Protein AF-A0A9Q9XYB0-F1 (afdb_monomer_lite)

Organism: Cyprinus carpio (NCBI:txid7962)

Secondary structure (DSSP, 8-state):
-GGGSTT--TT-HHHHHHHHHHHHHHHHHHHHHTHHHHHHHHHHHHHTT--HHHHHHHHHHHTSS-HHHHHHHHHHHHHHS--

Structure (mmCIF, N/CA/C/O backbone):
data_AF-A0A9Q9XYB0-F1
#
_entry.id   AF-A0A9Q9XYB0-F1
#
loop_
_atom_site.group_PDB
_atom_site.id
_atom_site.type_symbol
_atom_site.label_atom_id
_atom_site.label_alt_id
_atom_site.label_comp_id
_atom_site.label_asym_id
_atom_site.label_entity_id
_atom_site.label_seq_id
_atom_site.pdbx_PDB_ins_code
_atom_site.Cartn_x
_atom_site.Cartn_y
_atom_site.Cartn_z
_atom_site.occupancy
_atom_site.B_iso_or_equiv
_atom_site.auth_seq_id
_atom_site.auth_comp_id
_atom_site.auth_asym_id
_atom_site.auth_atom_id
_atom_site.pdbx_PDB_model_num
ATOM 1 N N . MET A 1 1 ? -8.312 -4.024 -15.206 1.00 48.91 1 MET A N 1
ATOM 2 C CA . MET A 1 1 ? -7.858 -2.687 -14.745 1.00 48.91 1 MET A CA 1
ATOM 3 C C . MET A 1 1 ? -6.378 -2.512 -15.079 1.00 48.91 1 MET A C 1
ATOM 5 O O . MET A 1 1 ? -5.683 -3.515 -15.130 1.00 48.91 1 MET A O 1
ATOM 9 N N . ALA A 1 2 ? -5.897 -1.293 -15.350 1.00 52.25 2 ALA A N 1
ATOM 10 C CA . ALA A 1 2 ? -4.525 -1.037 -15.823 1.00 52.25 2 ALA A CA 1
ATOM 11 C C . ALA A 1 2 ? -3.381 -1.583 -14.925 1.00 52.25 2 ALA A C 1
ATOM 13 O O . ALA A 1 2 ? -2.497 -2.224 -15.490 1.00 52.25 2 ALA A O 1
ATOM 14 N N . PRO A 1 3 ? -3.403 -1.446 -13.579 1.00 54.16 3 PRO A N 1
ATOM 15 C CA . PRO A 1 3 ? -2.349 -2.000 -12.712 1.00 54.16 3 PRO A CA 1
ATOM 16 C C . PRO A 1 3 ? -2.379 -3.529 -12.563 1.00 54.16 3 PRO A C 1
ATOM 18 O O . PRO A 1 3 ? -1.412 -4.124 -12.105 1.00 54.16 3 PRO A O 1
ATOM 21 N N . LEU A 1 4 ? -3.464 -4.177 -13.000 1.00 54.91 4 LEU A N 1
ATOM 22 C CA . LEU A 1 4 ? -3.620 -5.637 -12.989 1.00 54.91 4 LEU A CA 1
ATOM 23 C C . LEU A 1 4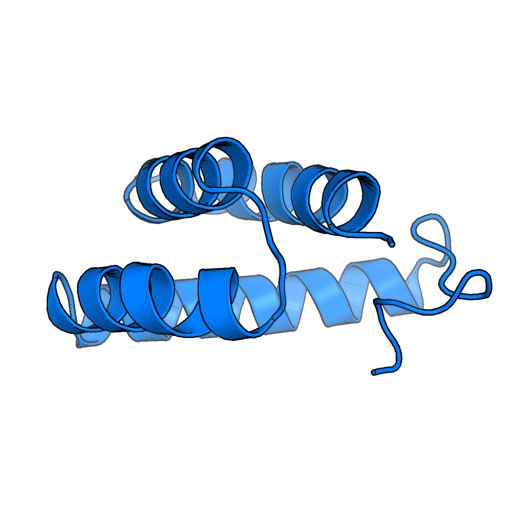 ? -3.232 -6.279 -14.332 1.00 54.91 4 LEU A C 1
ATOM 25 O O . LEU A 1 4 ? -3.487 -7.456 -14.547 1.00 54.91 4 LEU A O 1
ATOM 29 N N . LYS A 1 5 ? -2.673 -5.513 -15.282 1.00 56.03 5 LYS A N 1
ATOM 30 C CA . LYS A 1 5 ? -2.220 -6.062 -16.567 1.00 56.03 5 LYS A CA 1
ATOM 31 C C . LYS A 1 5 ? -0.767 -6.559 -16.476 1.00 56.03 5 LYS A C 1
ATOM 33 O O . LYS A 1 5 ? 0.059 -5.923 -15.811 1.00 56.03 5 LYS A O 1
ATOM 38 N N . PRO A 1 6 ? -0.395 -7.607 -17.234 1.00 53.78 6 PRO A N 1
ATOM 39 C CA . PRO A 1 6 ? 0.993 -8.074 -17.344 1.00 53.78 6 PRO A CA 1
ATOM 40 C C . PRO A 1 6 ? 1.974 -6.998 -17.838 1.00 53.78 6 PRO A C 1
ATOM 42 O O . PRO A 1 6 ? 3.157 -7.037 -17.517 1.00 53.78 6 PRO A O 1
ATOM 45 N N . THR A 1 7 ? 1.478 -5.998 -18.569 1.00 57.47 7 THR A N 1
ATOM 46 C CA . THR A 1 7 ? 2.262 -4.880 -19.117 1.00 57.47 7 THR A CA 1
ATOM 47 C C . THR A 1 7 ? 2.503 -3.733 -18.130 1.00 57.47 7 THR A C 1
ATOM 49 O O . THR A 1 7 ? 3.089 -2.729 -18.516 1.00 57.47 7 THR A O 1
ATOM 52 N N . PHE A 1 8 ? 2.002 -3.818 -16.894 1.00 61.41 8 PHE A N 1
ATOM 53 C CA . PHE A 1 8 ? 2.249 -2.796 -15.875 1.00 61.41 8 PHE A CA 1
ATOM 54 C C . PHE A 1 8 ? 3.676 -2.940 -15.332 1.00 61.41 8 PHE A C 1
ATOM 56 O O . PHE A 1 8 ? 3.973 -3.899 -14.616 1.00 61.41 8 PHE A O 1
ATOM 63 N N . ASP A 1 9 ? 4.559 -2.019 -15.714 1.00 65.62 9 ASP A N 1
ATOM 64 C CA . ASP A 1 9 ? 5.952 -2.017 -15.274 1.00 65.62 9 ASP A CA 1
ATOM 65 C C . ASP A 1 9 ? 6.099 -1.219 -13.976 1.00 65.62 9 ASP A C 1
ATOM 67 O O . ASP A 1 9 ? 6.015 0.006 -13.952 1.00 65.62 9 ASP A O 1
ATOM 71 N N . LEU A 1 10 ? 6.342 -1.926 -12.875 1.00 66.25 10 LEU A N 1
ATOM 72 C CA . LEU A 1 10 ? 6.618 -1.316 -11.571 1.00 66.25 10 LEU A CA 1
ATOM 73 C C . LEU A 1 10 ? 8.034 -0.714 -11.471 1.00 66.25 10 LEU A C 1
ATOM 75 O O . LEU A 1 10 ? 8.366 -0.120 -10.444 1.00 66.25 10 LEU A O 1
ATOM 79 N N . SER A 1 11 ? 8.856 -0.866 -12.512 1.00 66.94 11 SER A N 1
ATOM 80 C CA . SER A 1 11 ? 10.182 -0.253 -12.665 1.00 66.94 11 SER A CA 1
ATOM 81 C C . SER A 1 11 ? 10.122 1.075 -13.421 1.00 66.94 11 SER A C 1
ATOM 83 O O . SER A 1 11 ? 11.066 1.863 -13.341 1.00 66.94 11 SER A O 1
ATOM 85 N N . ASP A 1 12 ? 9.019 1.348 -14.124 1.00 76.12 12 ASP A N 1
ATOM 86 C CA . ASP A 1 12 ? 8.803 2.616 -14.810 1.00 76.12 12 ASP A CA 1
ATOM 87 C C . ASP A 1 12 ? 8.628 3.751 -13.790 1.00 76.12 12 ASP A C 1
ATOM 89 O O . ASP A 1 12 ? 7.760 3.719 -12.910 1.00 76.12 12 ASP A O 1
ATOM 93 N N . ALA A 1 13 ? 9.466 4.782 -13.907 1.00 77.38 13 ALA A N 1
ATOM 94 C CA . ALA A 1 13 ? 9.509 5.882 -12.948 1.00 77.38 13 ALA A CA 1
ATOM 95 C C . ALA A 1 13 ? 8.175 6.642 -12.882 1.00 77.38 13 ALA A C 1
ATOM 97 O O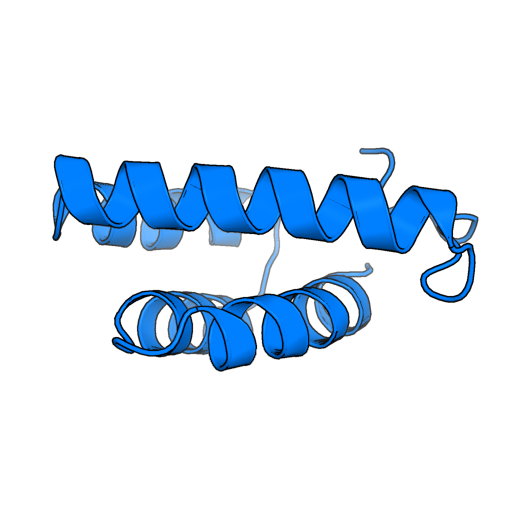 . ALA A 1 13 ? 7.753 7.045 -11.796 1.00 77.38 13 ALA A O 1
ATOM 98 N N . GLN A 1 14 ? 7.483 6.795 -14.016 1.00 75.62 14 GLN A N 1
ATOM 99 C CA . GLN A 1 14 ? 6.194 7.481 -14.067 1.00 75.62 14 GLN A CA 1
ATOM 100 C C . GLN A 1 14 ? 5.105 6.666 -13.358 1.00 75.62 14 GLN A C 1
ATOM 102 O O . GLN A 1 14 ? 4.332 7.209 -12.568 1.00 75.62 14 GLN A O 1
ATOM 107 N N . THR A 1 15 ? 5.099 5.351 -13.563 1.00 80.31 15 THR A N 1
ATOM 108 C CA . THR A 1 15 ? 4.205 4.407 -12.888 1.00 80.31 15 THR A CA 1
ATOM 109 C C . THR A 1 15 ? 4.428 4.401 -11.375 1.00 80.31 15 THR A C 1
ATOM 111 O O . THR A 1 15 ? 3.464 4.438 -10.605 1.00 80.31 15 THR A O 1
ATOM 114 N N . VAL A 1 16 ? 5.686 4.436 -10.923 1.00 82.19 16 VAL A N 1
ATOM 115 C CA . VAL A 1 16 ? 6.031 4.535 -9.494 1.00 82.19 16 VAL A CA 1
ATOM 116 C C . VAL A 1 16 ? 5.551 5.855 -8.882 1.00 82.19 16 VAL A C 1
ATOM 118 O O . VAL A 1 16 ? 5.050 5.855 -7.752 1.00 82.19 16 VAL A O 1
ATOM 121 N N . LEU A 1 17 ? 5.670 6.972 -9.606 1.00 86.50 17 LEU A N 1
ATOM 122 C CA . LEU A 1 17 ? 5.176 8.274 -9.150 1.00 86.50 17 LEU A CA 1
ATOM 123 C C . LEU A 1 17 ? 3.651 8.279 -9.010 1.00 86.50 17 LEU A C 1
ATOM 125 O O . LEU A 1 17 ? 3.146 8.598 -7.933 1.00 86.50 17 LEU A O 1
ATOM 129 N N . THR A 1 18 ? 2.925 7.838 -10.041 1.00 88.06 18 THR A N 1
ATOM 130 C CA . THR A 1 18 ? 1.459 7.738 -9.995 1.00 88.06 18 THR A CA 1
ATOM 131 C C . THR A 1 18 ? 0.998 6.810 -8.871 1.00 88.06 18 THR A C 1
ATOM 133 O O . THR A 1 18 ? 0.099 7.161 -8.109 1.00 88.06 18 THR A O 1
ATOM 136 N N . LEU A 1 19 ? 1.653 5.659 -8.687 1.00 88.94 19 LEU A N 1
ATOM 137 C CA . LEU A 1 19 ? 1.346 4.752 -7.582 1.00 88.94 19 LEU A CA 1
ATOM 138 C C . LEU A 1 19 ? 1.552 5.428 -6.217 1.00 88.94 19 LEU A C 1
ATOM 140 O O . LEU A 1 19 ? 0.718 5.277 -5.322 1.00 88.94 19 LEU A O 1
ATOM 144 N N . SER A 1 20 ? 2.625 6.206 -6.050 1.00 90.94 20 SER A N 1
ATOM 145 C CA . SER A 1 20 ? 2.883 6.973 -4.824 1.00 90.94 20 SER A CA 1
ATOM 146 C C . SER A 1 20 ? 1.788 8.017 -4.555 1.00 90.94 20 SER A C 1
ATOM 148 O O . SER A 1 20 ? 1.367 8.168 -3.407 1.00 90.94 20 SER A O 1
ATOM 150 N N . GLU A 1 21 ? 1.286 8.709 -5.578 1.00 93.19 21 GLU A N 1
ATOM 151 C CA . GLU A 1 21 ? 0.186 9.679 -5.446 1.00 93.19 21 GLU A CA 1
ATOM 152 C C . GLU A 1 21 ? -1.148 9.008 -5.087 1.00 93.19 21 GLU A C 1
ATOM 154 O O . GLU A 1 21 ? -1.852 9.463 -4.177 1.00 93.19 21 GLU A O 1
ATOM 159 N N . CYS A 1 22 ? -1.473 7.879 -5.725 1.00 93.31 22 CYS A N 1
ATOM 160 C CA . CYS A 1 22 ? -2.641 7.074 -5.360 1.00 93.31 22 CYS A CA 1
ATOM 161 C C . CYS A 1 22 ? -2.540 6.576 -3.912 1.00 93.31 22 CYS A C 1
ATOM 163 O O . CYS A 1 22 ? -3.511 6.638 -3.159 1.00 93.31 22 CYS A O 1
ATOM 165 N N . THR A 1 23 ? -1.345 6.147 -3.499 1.00 94.44 23 THR A N 1
ATOM 166 C CA . THR A 1 23 ? -1.074 5.687 -2.132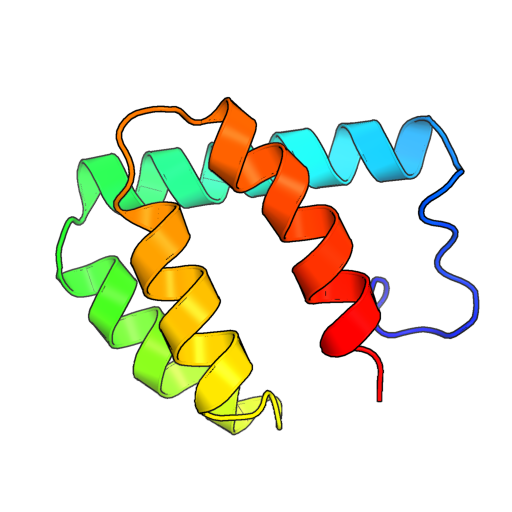 1.00 94.44 23 THR A CA 1
ATOM 167 C C . THR A 1 23 ? -1.291 6.797 -1.104 1.00 94.44 23 THR A C 1
ATOM 169 O O . THR A 1 23 ? -1.936 6.579 -0.079 1.00 94.44 23 THR A O 1
ATOM 172 N N . LEU A 1 24 ? -0.792 8.007 -1.378 1.00 95.88 24 LEU A N 1
ATOM 173 C CA . LEU A 1 24 ? -1.025 9.170 -0.518 1.00 95.88 24 LEU A CA 1
ATOM 174 C C . LEU A 1 24 ? -2.510 9.515 -0.429 1.00 95.88 24 LEU A C 1
ATOM 176 O O . LEU A 1 24 ? -3.002 9.827 0.653 1.00 95.88 24 LEU A O 1
ATOM 180 N N . THR A 1 25 ? -3.226 9.429 -1.547 1.00 96.69 25 THR A N 1
ATOM 181 C CA . THR A 1 25 ? -4.672 9.657 -1.578 1.00 96.69 25 THR A CA 1
ATOM 182 C C . THR A 1 25 ? -5.406 8.664 -0.675 1.00 96.69 25 THR A C 1
ATOM 184 O O . THR A 1 25 ? -6.209 9.081 0.158 1.00 96.69 25 THR A O 1
ATOM 187 N N . LEU A 1 26 ? -5.080 7.370 -0.766 1.00 96.31 26 LEU A N 1
ATOM 188 C CA . LEU A 1 26 ? -5.643 6.328 0.099 1.00 96.31 26 LEU A CA 1
ATOM 189 C C . LEU A 1 26 ? -5.349 6.594 1.583 1.00 96.31 26 LEU A C 1
ATOM 191 O O . LEU A 1 26 ? -6.260 6.546 2.408 1.00 96.31 26 LEU A O 1
ATOM 195 N N . HIS A 1 27 ? -4.105 6.946 1.917 1.00 96.56 27 HIS A N 1
ATOM 196 C CA . HIS A 1 27 ? -3.719 7.303 3.284 1.00 96.56 27 HIS A CA 1
ATOM 197 C C . HIS A 1 27 ? -4.516 8.504 3.812 1.00 96.56 27 HIS A C 1
ATOM 199 O O . HIS A 1 27 ? -5.024 8.474 4.928 1.00 96.56 27 HIS A O 1
ATOM 205 N N . MET A 1 28 ? -4.708 9.545 2.997 1.00 97.00 28 MET A N 1
ATOM 206 C CA . MET A 1 28 ? -5.513 10.711 3.377 1.00 97.00 28 MET A CA 1
ATOM 207 C C . MET A 1 28 ? -6.993 10.368 3.582 1.00 97.00 28 MET A C 1
ATOM 209 O O . MET A 1 28 ? -7.630 10.933 4.473 1.00 97.00 28 MET A O 1
ATOM 213 N N . ILE A 1 29 ? -7.551 9.450 2.786 1.00 97.38 29 ILE A N 1
ATOM 214 C CA . ILE A 1 29 ? -8.912 8.938 2.995 1.00 97.38 29 ILE A CA 1
ATOM 215 C C . ILE A 1 29 ? -8.986 8.209 4.338 1.00 97.38 29 ILE A C 1
ATOM 217 O O . ILE A 1 29 ? -9.888 8.499 5.124 1.00 97.38 29 ILE A O 1
ATOM 221 N N . HIS A 1 30 ? -8.015 7.340 4.639 1.00 96.88 30 HIS A N 1
ATOM 222 C CA . HIS A 1 30 ? -7.943 6.655 5.927 1.00 96.88 30 HIS A CA 1
ATOM 223 C C . HIS A 1 30 ? -7.844 7.639 7.098 1.00 96.88 30 HIS A C 1
ATOM 225 O O . HIS A 1 30 ? -8.630 7.534 8.032 1.00 96.88 30 HIS A O 1
ATOM 231 N N . LEU A 1 31 ? -6.982 8.657 7.029 1.00 95.81 31 LEU A N 1
ATOM 232 C CA . LEU A 1 31 ? -6.874 9.672 8.085 1.00 95.81 31 LEU A CA 1
ATOM 233 C C . LEU A 1 31 ? -8.183 10.447 8.314 1.00 95.81 31 LEU A C 1
ATOM 235 O O . LEU A 1 31 ? -8.465 10.855 9.438 1.00 95.81 31 LEU A O 1
ATOM 239 N N . LYS A 1 32 ? -8.991 10.659 7.266 1.00 97.31 32 LYS A N 1
ATOM 240 C CA . LYS A 1 32 ? -10.270 11.382 7.368 1.00 97.31 32 LYS A CA 1
ATOM 241 C C . LYS A 1 32 ? -11.444 10.513 7.816 1.00 97.31 32 LYS A C 1
ATOM 243 O O . LYS A 1 32 ? -12.358 11.027 8.452 1.00 97.31 32 LYS A O 1
ATOM 248 N N . ARG A 1 33 ? -11.467 9.240 7.419 1.00 96.88 33 ARG A N 1
ATOM 249 C CA . ARG A 1 33 ? -12.609 8.322 7.606 1.00 96.88 33 ARG A CA 1
ATOM 250 C C . ARG A 1 33 ? -12.365 7.270 8.688 1.00 96.88 33 ARG A C 1
ATOM 252 O O . ARG A 1 33 ? -13.303 6.649 9.173 1.00 96.88 33 ARG A O 1
ATOM 259 N N . GLY A 1 34 ? -11.109 7.068 9.075 1.00 94.56 34 GLY A N 1
ATOM 260 C CA . GLY A 1 34 ? -10.696 6.140 10.117 1.00 94.56 34 GLY A CA 1
ATOM 261 C C . GLY A 1 34 ? -11.157 4.702 9.830 1.00 94.56 34 GLY A C 1
ATOM 262 O O . GLY A 1 34 ? -10.842 4.175 8.755 1.00 94.56 34 GLY A O 1
ATOM 263 N N . PRO A 1 35 ? -11.892 4.061 10.762 1.00 95.25 35 PRO A N 1
ATOM 264 C CA . PRO A 1 35 ? -12.352 2.677 10.624 1.00 95.25 35 PRO A CA 1
ATOM 265 C C . PRO A 1 35 ? -13.253 2.414 9.412 1.00 95.25 35 PRO A C 1
ATOM 267 O O . PRO A 1 35 ? -13.187 1.326 8.850 1.00 95.25 35 PRO A O 1
ATOM 270 N N . GLU A 1 36 ? -14.042 3.401 8.968 1.00 97.38 36 GLU A N 1
ATOM 271 C CA . GLU A 1 36 ? -14.941 3.262 7.807 1.00 97.38 36 GLU A CA 1
ATOM 272 C C . GLU A 1 36 ? -14.155 2.892 6.538 1.00 97.38 36 GLU A C 1
ATOM 274 O O . GLU A 1 36 ? -14.558 2.018 5.774 1.00 97.38 36 GLU A O 1
ATOM 279 N N . CYS A 1 37 ? -12.976 3.497 6.348 1.00 97.44 37 CYS A N 1
ATOM 280 C CA . CYS A 1 37 ? -12.102 3.172 5.222 1.00 97.44 37 CYS A CA 1
ATOM 281 C C . CYS A 1 37 ? -11.570 1.735 5.303 1.00 97.44 37 CYS A C 1
ATOM 283 O O . CYS A 1 37 ? -11.431 1.079 4.274 1.00 97.44 37 CYS A O 1
ATOM 285 N N . ILE A 1 38 ? -11.258 1.249 6.508 1.00 97.69 38 ILE A N 1
ATOM 286 C CA . ILE A 1 38 ? -10.746 -0.112 6.706 1.00 97.69 38 ILE A CA 1
ATOM 287 C C . ILE A 1 38 ? -11.843 -1.132 6.413 1.00 97.69 38 ILE A C 1
ATOM 289 O O . ILE A 1 38 ? -11.605 -2.061 5.646 1.00 97.69 38 ILE A O 1
ATOM 293 N N . GLN A 1 39 ? -13.045 -0.918 6.951 1.00 97.56 39 GLN A N 1
ATOM 294 C CA . GLN A 1 39 ? -14.187 -1.791 6.696 1.00 97.56 39 GLN A CA 1
ATOM 295 C C . GLN A 1 39 ? -14.510 -1.858 5.197 1.00 97.56 39 GLN A C 1
ATOM 297 O O . GLN A 1 39 ? -14.639 -2.946 4.642 1.00 97.56 39 GLN A O 1
ATOM 302 N N . PHE A 1 40 ? -14.543 -0.706 4.520 1.00 97.75 40 PHE A N 1
ATOM 303 C CA . PHE A 1 40 ? -14.756 -0.659 3.076 1.00 97.75 40 PHE A CA 1
ATOM 304 C C . PHE A 1 40 ? -13.723 -1.499 2.308 1.00 97.75 40 PHE A C 1
ATOM 306 O O . PHE A 1 40 ? -14.092 -2.262 1.419 1.00 97.75 40 PHE A O 1
ATOM 313 N N . LEU A 1 41 ? -12.432 -1.397 2.648 1.00 96.81 41 LEU A N 1
ATOM 314 C CA . LEU A 1 41 ? -11.377 -2.168 1.978 1.00 96.81 41 LEU A CA 1
ATOM 315 C C . LEU A 1 41 ? -11.503 -3.676 2.234 1.00 96.81 41 LEU A C 1
ATOM 317 O O . LEU A 1 41 ? -11.283 -4.459 1.310 1.00 96.81 41 LEU A O 1
ATOM 321 N N . GLN A 1 42 ? -11.882 -4.072 3.451 1.00 96.19 42 GLN A N 1
ATOM 322 C CA . GLN A 1 42 ? -12.106 -5.474 3.817 1.00 96.19 42 GLN A CA 1
ATOM 323 C C . GLN A 1 42 ? -13.268 -6.110 3.044 1.00 96.19 42 GLN A C 1
ATOM 325 O O . GLN A 1 42 ? -13.224 -7.305 2.775 1.00 96.19 42 GLN A O 1
ATOM 330 N N . GLU A 1 43 ? -14.277 -5.329 2.654 1.00 96.06 43 GLU A N 1
ATOM 331 C CA . GLU A 1 43 ? -15.405 -5.799 1.838 1.00 96.06 43 GLU A CA 1
ATOM 332 C C . GLU A 1 43 ? -15.100 -5.720 0.330 1.00 96.06 43 GLU A C 1
ATOM 334 O O . GLU A 1 43 ? -15.419 -6.631 -0.438 1.00 96.06 43 GLU A O 1
ATOM 339 N N . TYR A 1 44 ? -14.443 -4.644 -0.109 1.00 95.25 44 TYR A N 1
ATOM 340 C CA . TYR A 1 44 ? -14.209 -4.359 -1.522 1.00 95.25 44 TYR A CA 1
ATOM 341 C C . TYR A 1 44 ? -13.102 -5.221 -2.143 1.00 95.25 44 TYR A C 1
ATOM 343 O O . TYR A 1 44 ? -13.274 -5.721 -3.255 1.00 95.25 44 TYR A O 1
ATOM 351 N N . LEU A 1 45 ? -11.971 -5.428 -1.463 1.00 94.12 45 LEU A N 1
ATOM 352 C CA . LEU A 1 45 ? -10.826 -6.147 -2.042 1.00 94.12 45 LEU A CA 1
ATOM 353 C C . LEU A 1 45 ? -11.114 -7.630 -2.343 1.00 94.12 45 LEU A C 1
ATOM 355 O O . LEU A 1 45 ? -10.764 -8.072 -3.442 1.00 94.12 45 LEU A O 1
ATOM 359 N N . PRO A 1 46 ? -11.827 -8.385 -1.483 1.00 92.50 46 PRO A N 1
ATOM 360 C CA . PRO A 1 46 ? -12.252 -9.742 -1.821 1.00 92.50 46 PRO A CA 1
ATOM 361 C C . PRO A 1 46 ? -13.168 -9.806 -3.049 1.00 92.50 46 PRO A C 1
ATOM 363 O O . PRO A 1 46 ? -13.090 -10.761 -3.821 1.00 92.50 46 PRO A O 1
ATOM 366 N N . SER A 1 47 ? -13.989 -8.773 -3.295 1.00 93.38 47 SER A N 1
ATOM 367 C CA . SER A 1 47 ? -14.820 -8.694 -4.512 1.00 93.38 47 SER A CA 1
ATOM 368 C C . SER A 1 47 ? -13.988 -8.595 -5.800 1.00 93.38 47 SER A C 1
ATOM 370 O O . SER A 1 47 ? -14.457 -8.966 -6.876 1.00 93.38 47 SER A O 1
ATOM 372 N N . LEU A 1 48 ? -12.729 -8.154 -5.683 1.00 90.25 48 LEU A N 1
ATOM 373 C CA . LEU A 1 48 ? -11.736 -8.117 -6.756 1.00 90.25 48 LEU A CA 1
ATOM 374 C C . LEU A 1 48 ? -10.846 -9.372 -6.799 1.00 90.25 48 LEU A C 1
ATOM 376 O O . LEU A 1 48 ? -9.850 -9.369 -7.516 1.00 90.25 48 LEU A O 1
ATOM 380 N N . GLN A 1 49 ? -11.195 -10.430 -6.055 1.00 89.38 49 GLN A N 1
ATOM 381 C CA . GLN A 1 49 ? -10.426 -11.678 -5.933 1.00 89.38 49 GLN A CA 1
ATOM 382 C C . GLN A 1 49 ? -9.045 -11.508 -5.278 1.00 89.38 49 GLN A C 1
ATOM 384 O O . GLN A 1 49 ? -8.171 -12.359 -5.429 1.00 89.38 49 GLN A O 1
ATOM 389 N N . VAL A 1 50 ? -8.841 -10.432 -4.515 1.00 90.88 50 VAL A N 1
ATOM 390 C CA . VAL A 1 50 ? -7.655 -10.295 -3.664 1.00 90.88 50 VAL A CA 1
ATOM 391 C C . VAL A 1 50 ? -7.817 -11.225 -2.460 1.00 90.88 50 VAL A C 1
ATOM 393 O O . VAL A 1 50 ? -8.856 -11.215 -1.800 1.00 90.88 50 VAL A O 1
ATOM 396 N N . SER A 1 51 ? -6.796 -12.032 -2.165 1.00 92.25 51 SER A N 1
ATOM 397 C CA . SER A 1 51 ? -6.817 -12.972 -1.037 1.00 92.25 51 SER A CA 1
ATOM 398 C C . SER A 1 51 ? -7.051 -12.260 0.302 1.00 92.25 51 SER A C 1
ATOM 400 O O . SER A 1 51 ? -6.661 -11.097 0.474 1.00 92.25 51 SER A O 1
ATOM 402 N N . ALA A 1 52 ? -7.617 -12.976 1.274 1.00 91.62 52 ALA A N 1
ATOM 403 C CA . ALA A 1 52 ? -7.845 -12.445 2.615 1.00 91.62 52 ALA A CA 1
ATOM 404 C C . ALA A 1 52 ? -6.534 -12.007 3.291 1.00 91.62 52 ALA A C 1
ATOM 406 O O . ALA A 1 52 ? -6.513 -10.973 3.954 1.00 91.62 52 ALA A O 1
ATOM 407 N N . GLU A 1 53 ? -5.439 -12.734 3.059 1.00 94.12 53 GLU A N 1
ATOM 408 C CA . GLU A 1 53 ? -4.109 -12.448 3.600 1.00 94.12 53 GLU A CA 1
ATOM 409 C C . GLU A 1 53 ? -3.602 -11.075 3.134 1.00 94.12 53 GLU A C 1
ATOM 411 O O . GLU A 1 53 ? -3.368 -10.192 3.956 1.00 94.12 53 GLU A O 1
ATOM 416 N N . ILE A 1 54 ? -3.535 -10.854 1.815 1.00 94.12 54 ILE A N 1
ATOM 417 C CA . ILE A 1 54 ? -3.115 -9.570 1.218 1.00 94.12 54 ILE A CA 1
ATOM 418 C C . ILE A 1 54 ? -4.036 -8.418 1.659 1.00 94.12 54 ILE A C 1
ATOM 420 O O . ILE A 1 54 ? -3.579 -7.295 1.889 1.00 94.12 54 ILE A O 1
ATOM 424 N N . THR A 1 55 ? -5.341 -8.686 1.781 1.00 94.69 55 THR A N 1
ATOM 425 C CA . THR A 1 55 ? -6.330 -7.699 2.242 1.00 94.69 55 THR A CA 1
ATOM 426 C C . THR A 1 55 ? -6.037 -7.259 3.676 1.00 94.69 55 THR A C 1
ATOM 428 O O . THR A 1 55 ? -5.967 -6.060 3.952 1.00 94.69 55 THR A O 1
ATOM 431 N N . GLN A 1 56 ? -5.829 -8.213 4.588 1.00 95.62 56 GLN A N 1
ATOM 432 C CA . GLN A 1 56 ? -5.494 -7.920 5.981 1.00 95.62 56 GLN A CA 1
ATOM 433 C C . GLN A 1 56 ? -4.155 -7.195 6.102 1.00 95.62 56 GLN A C 1
ATOM 435 O O . GLN A 1 56 ? -4.064 -6.215 6.842 1.00 95.62 56 GLN A O 1
ATOM 440 N N . GLU A 1 57 ? -3.148 -7.627 5.343 1.00 96.06 57 GLU A N 1
ATOM 441 C CA . GLU A 1 57 ? -1.827 -7.004 5.335 1.00 96.06 57 GLU A CA 1
ATOM 442 C C . GLU A 1 57 ? -1.903 -5.542 4.864 1.00 96.06 57 GLU A C 1
ATOM 444 O O . GLU A 1 57 ? -1.367 -4.655 5.531 1.00 96.06 57 GLU A O 1
ATOM 449 N N . LEU A 1 58 ? -2.672 -5.240 3.805 1.00 96.44 58 LEU A N 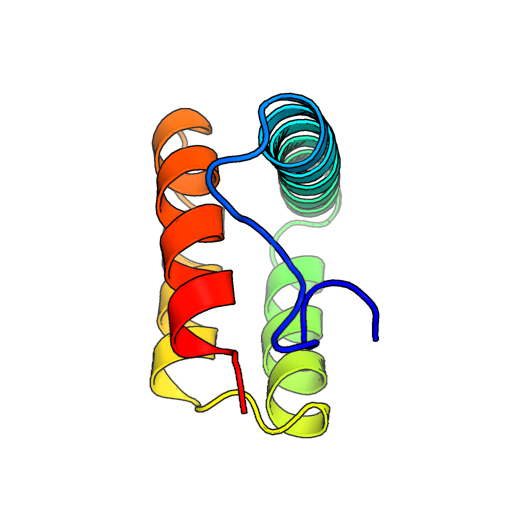1
ATOM 450 C CA . LEU A 1 58 ? -2.898 -3.854 3.379 1.00 96.44 58 LEU A CA 1
ATOM 451 C C . LEU A 1 58 ? -3.566 -3.018 4.472 1.00 96.44 58 LEU A C 1
ATOM 453 O O . LEU A 1 58 ? -3.113 -1.905 4.744 1.00 96.44 58 LEU A O 1
ATOM 457 N N . CYS A 1 59 ? -4.636 -3.526 5.089 1.00 96.69 59 CYS A N 1
ATOM 458 C CA . CYS A 1 59 ? -5.326 -2.814 6.163 1.00 96.69 59 CYS A CA 1
ATOM 459 C C . CYS A 1 59 ? -4.381 -2.524 7.337 1.00 96.69 59 CYS A C 1
ATOM 461 O O . CYS A 1 59 ? -4.374 -1.407 7.849 1.00 96.69 59 CYS A O 1
ATOM 463 N N . GLN A 1 60 ? -3.544 -3.491 7.713 1.00 96.50 60 GLN A N 1
ATOM 464 C CA . GLN A 1 60 ? -2.589 -3.344 8.807 1.00 96.50 60 GLN A CA 1
ATOM 465 C C . GLN A 1 60 ? -1.499 -2.314 8.482 1.00 96.50 60 GLN A C 1
ATOM 467 O O . GLN A 1 60 ? -1.164 -1.479 9.322 1.00 96.50 60 GLN A O 1
ATOM 472 N N . VAL A 1 61 ? -0.965 -2.330 7.257 1.00 96.94 61 VAL A N 1
ATOM 473 C CA . VAL A 1 61 ? 0.036 -1.353 6.809 1.00 96.94 61 VAL A CA 1
ATOM 474 C C . VAL A 1 61 ? -0.558 0.054 6.701 1.00 96.94 61 VAL A C 1
ATOM 476 O O . VAL A 1 61 ? 0.098 1.022 7.084 1.00 96.94 61 VAL A O 1
ATOM 479 N N . LEU A 1 62 ? -1.800 0.189 6.229 1.00 96.81 62 LEU A N 1
ATOM 480 C CA . LEU A 1 62 ? -2.491 1.477 6.090 1.00 96.81 62 LEU A CA 1
ATOM 481 C C . LEU 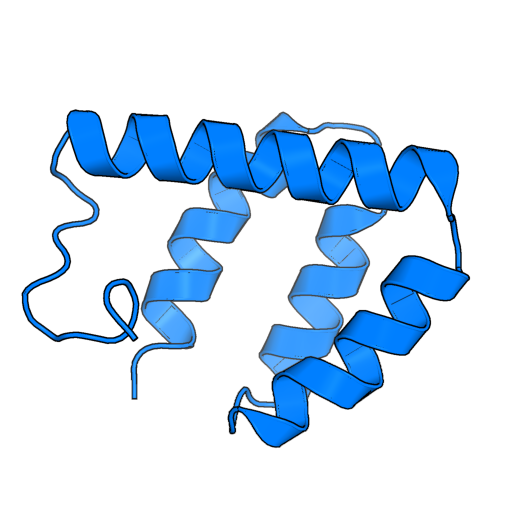A 1 62 ? -2.704 2.194 7.432 1.00 96.81 62 LEU A C 1
ATOM 483 O O . LEU A 1 62 ? -2.748 3.422 7.459 1.00 96.81 62 LEU A O 1
ATOM 487 N N . GLN A 1 63 ? -2.808 1.440 8.527 1.00 95.12 63 GLN A N 1
ATOM 488 C CA . GLN A 1 63 ? -2.956 1.972 9.885 1.00 95.12 63 GLN A CA 1
ATOM 489 C C . GLN A 1 63 ? -1.625 2.401 10.525 1.00 95.12 63 GLN A C 1
ATOM 491 O O . GLN A 1 63 ? -1.629 2.967 11.621 1.00 95.12 63 GLN A O 1
ATOM 496 N N . GLN A 1 64 ? -0.482 2.132 9.887 1.00 94.56 64 GLN A N 1
ATOM 497 C CA . GLN A 1 64 ? 0.810 2.560 10.415 1.00 94.56 64 GLN A CA 1
ATOM 498 C C . GLN A 1 64 ? 1.003 4.076 10.249 1.00 94.56 64 GLN A C 1
ATOM 500 O O . GLN A 1 64 ? 0.616 4.643 9.229 1.00 94.56 64 GLN A O 1
ATOM 505 N N . PRO A 1 65 ? 1.661 4.748 11.211 1.00 88.81 65 PRO A N 1
ATOM 506 C CA . PRO A 1 65 ? 1.857 6.197 11.160 1.00 88.81 65 PRO A CA 1
ATOM 507 C C . PRO A 1 65 ? 2.848 6.644 10.073 1.00 88.81 65 PRO A C 1
ATOM 509 O O . PRO A 1 65 ? 2.823 7.803 9.658 1.00 88.81 65 PRO A O 1
ATOM 512 N N . ASP A 1 66 ? 3.741 5.757 9.617 1.00 92.88 66 ASP A N 1
ATOM 513 C CA . ASP A 1 66 ? 4.736 6.080 8.595 1.00 92.88 66 ASP A CA 1
ATOM 514 C C . ASP A 1 66 ? 4.236 5.737 7.186 1.00 92.88 66 ASP A C 1
ATOM 516 O O . ASP A 1 66 ? 4.274 4.594 6.724 1.00 92.88 66 ASP A O 1
ATOM 520 N N . VAL A 1 67 ? 3.855 6.780 6.449 1.00 92.31 67 VAL A N 1
ATOM 521 C CA . VAL A 1 67 ? 3.398 6.678 5.059 1.00 92.31 67 VAL A CA 1
ATOM 522 C C . VAL A 1 67 ? 4.449 6.084 4.109 1.00 92.31 67 VAL A C 1
ATOM 524 O O . VAL A 1 67 ? 4.097 5.590 3.036 1.00 92.31 67 VAL A O 1
ATOM 527 N N . LYS A 1 68 ? 5.743 6.105 4.462 1.00 92.94 68 LYS A N 1
ATOM 528 C CA . LYS A 1 68 ? 6.785 5.444 3.660 1.00 92.94 68 LYS A CA 1
ATOM 529 C C . LYS A 1 68 ? 6.611 3.930 3.663 1.00 92.94 68 LYS A C 1
ATOM 531 O O . LYS A 1 68 ? 6.830 3.312 2.622 1.00 92.94 68 LYS A O 1
ATOM 536 N N . VAL A 1 69 ? 6.180 3.349 4.785 1.00 94.62 69 VAL A N 1
ATOM 537 C CA . VAL A 1 69 ? 5.906 1.909 4.881 1.00 94.62 69 VAL A CA 1
ATOM 538 C C . VAL A 1 69 ? 4.776 1.542 3.929 1.00 94.62 69 VAL A C 1
ATOM 540 O O . VAL A 1 69 ? 4.935 0.632 3.119 1.00 94.62 69 VAL A O 1
ATOM 543 N N . LEU A 1 70 ? 3.696 2.329 3.923 1.00 94.94 70 LEU A N 1
ATOM 544 C CA . LEU A 1 70 ? 2.590 2.140 2.989 1.00 94.94 70 LEU A CA 1
ATOM 545 C C . LEU A 1 70 ? 3.039 2.265 1.527 1.00 94.94 70 LEU A C 1
ATOM 547 O O . LEU A 1 70 ? 2.736 1.392 0.721 1.00 94.94 70 LEU A O 1
ATOM 551 N N . LYS A 1 71 ? 3.814 3.295 1.168 1.00 92.56 71 LYS A N 1
ATOM 552 C CA . LYS A 1 71 ? 4.343 3.453 -0.203 1.00 92.56 71 LYS A CA 1
ATOM 553 C C . LYS A 1 71 ? 5.199 2.274 -0.658 1.00 92.56 71 LYS A C 1
ATOM 555 O O . LYS A 1 71 ? 5.116 1.878 -1.819 1.00 92.56 71 LYS A O 1
ATOM 560 N N . ASN A 1 72 ? 6.019 1.728 0.235 1.00 92.25 72 ASN A N 1
ATOM 561 C CA . ASN A 1 72 ? 6.839 0.559 -0.066 1.00 92.25 72 ASN A CA 1
ATOM 562 C C . ASN A 1 72 ? 5.970 -0.689 -0.237 1.00 92.25 72 ASN A C 1
ATOM 564 O O . ASN A 1 72 ? 6.137 -1.418 -1.215 1.00 92.25 72 ASN A O 1
ATOM 568 N N . TYR A 1 73 ? 5.005 -0.888 0.660 1.00 94.12 73 TYR A N 1
ATOM 569 C CA . TYR A 1 73 ? 4.094 -2.023 0.608 1.00 94.12 73 TYR A CA 1
ATOM 570 C C . TYR A 1 73 ? 3.191 -2.005 -0.627 1.00 94.12 73 TYR A C 1
ATOM 572 O O . TYR A 1 73 ? 2.980 -3.044 -1.234 1.00 94.12 73 TYR A O 1
ATOM 580 N N . MET A 1 74 ? 2.718 -0.840 -1.078 1.00 92.06 74 MET A N 1
ATOM 581 C CA . MET A 1 74 ? 1.839 -0.750 -2.252 1.00 92.06 74 MET A CA 1
ATOM 582 C C . MET A 1 74 ? 2.466 -1.330 -3.527 1.00 92.06 74 MET A C 1
ATOM 584 O O . MET A 1 74 ? 1.749 -1.828 -4.391 1.00 92.06 74 MET A O 1
ATOM 588 N N . LYS A 1 75 ? 3.800 -1.333 -3.639 1.00 88.44 75 LYS A N 1
ATOM 589 C CA . LYS A 1 75 ? 4.496 -2.035 -4.728 1.00 88.44 75 LYS A CA 1
ATOM 590 C C . LYS A 1 75 ? 4.341 -3.551 -4.603 1.00 88.44 75 LYS A C 1
ATOM 592 O O . LYS A 1 75 ? 4.008 -4.200 -5.588 1.00 88.44 75 LYS A O 1
ATOM 597 N N . VAL A 1 76 ? 4.547 -4.086 -3.400 1.00 89.69 76 VAL A N 1
ATOM 598 C CA . VAL A 1 76 ? 4.400 -5.516 -3.082 1.00 89.69 76 VAL A CA 1
ATOM 599 C C . VAL A 1 76 ? 2.950 -5.958 -3.271 1.00 89.69 76 VAL A C 1
ATOM 601 O O . VAL A 1 76 ? 2.704 -6.944 -3.958 1.00 89.69 76 VAL A O 1
ATOM 604 N N . PHE A 1 77 ? 1.993 -5.164 -2.784 1.00 92.00 77 PHE A N 1
ATOM 605 C CA . PHE A 1 77 ? 0.565 -5.391 -2.982 1.00 92.00 77 PHE A CA 1
ATOM 606 C C . PHE A 1 77 ? 0.233 -5.597 -4.461 1.00 92.00 77 PHE A C 1
ATOM 608 O O . PHE A 1 77 ? -0.364 -6.603 -4.814 1.00 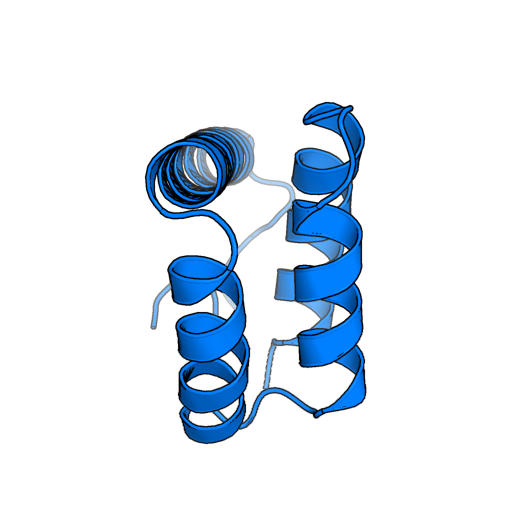92.00 77 PHE A O 1
ATOM 615 N N . PHE A 1 78 ? 0.657 -4.697 -5.355 1.00 86.38 78 PHE A N 1
ATOM 616 C CA . PHE A 1 78 ? 0.377 -4.853 -6.787 1.00 86.38 78 PHE A CA 1
ATOM 617 C C . PHE A 1 78 ? 1.196 -5.963 -7.462 1.00 86.38 78 PHE A C 1
ATOM 619 O O . PHE A 1 78 ? 0.780 -6.454 -8.507 1.00 86.38 78 PHE A O 1
ATOM 626 N N . GLN A 1 79 ? 2.325 -6.395 -6.891 1.00 84.44 79 GLN A N 1
ATOM 627 C CA . GLN A 1 79 ? 3.030 -7.597 -7.353 1.00 84.44 79 GLN A CA 1
ATOM 628 C C . GLN A 1 79 ? 2.271 -8.876 -6.991 1.00 84.44 79 GLN A C 1
ATOM 630 O O . GLN A 1 79 ? 2.217 -9.787 -7.809 1.00 84.44 79 GLN A O 1
ATOM 635 N N . GLN A 1 80 ? 1.684 -8.934 -5.796 1.00 84.31 80 GLN A N 1
ATOM 636 C CA . GLN A 1 80 ? 0.969 -10.106 -5.283 1.00 84.31 80 GLN A CA 1
ATOM 637 C C . GLN A 1 80 ? -0.491 -10.170 -5.750 1.00 84.31 80 GLN A C 1
ATOM 639 O O . GLN A 1 80 ? -1.012 -11.250 -5.991 1.00 84.31 80 GLN A O 1
ATOM 644 N N . ALA A 1 81 ? -1.150 -9.019 -5.902 1.00 76.38 81 ALA A N 1
ATOM 645 C CA . ALA A 1 81 ? -2.532 -8.905 -6.369 1.00 76.38 81 ALA A CA 1
ATOM 646 C C . ALA A 1 81 ? -2.670 -9.065 -7.894 1.00 76.38 81 ALA A C 1
ATOM 648 O O . ALA A 1 81 ? -3.780 -9.010 -8.424 1.00 76.38 81 ALA A O 1
ATOM 649 N N . ARG A 1 82 ? -1.553 -9.229 -8.617 1.00 65.31 82 ARG A N 1
ATOM 650 C CA . ARG A 1 82 ? -1.558 -9.630 -10.025 1.00 65.31 82 ARG A CA 1
ATOM 651 C C . ARG A 1 82 ? -2.099 -11.056 -10.140 1.00 65.31 82 ARG A C 1
ATOM 653 O O . ARG A 1 82 ? -1.429 -11.998 -9.729 1.00 65.31 82 ARG A O 1
ATOM 660 N N . LEU A 1 83 ? -3.300 -11.168 -10.707 1.00 49.47 83 LEU A N 1
ATOM 661 C CA . LEU A 1 83 ? -3.841 -12.406 -11.275 1.00 49.47 83 LEU A CA 1
ATOM 662 C C . LEU A 1 83 ? -3.048 -12.819 -12.522 1.00 49.47 83 LEU A C 1
ATOM 664 O O . LEU A 1 83 ? -2.706 -11.913 -13.324 1.00 49.47 83 LEU A O 1
#

Foldseek 3Di:
DVLLDPPQDCPDPVSLVVLLVVLVVLLVCCVVVPVVSLVCLCVVCVVLVHDNVLSVVLSVQSPDPDSVSSSVVSSVSSVRSHD

Sequence (83 aa):
MAPLKPTFDLSDAQTVLTLSECTLTLHMIHLKRGPECIQFLQEYLPSLQVSAEITQELCQVLQQPDVKVLKNYMKVFFQQARL

InterPro domains:
  IPR040017 Exportin-T [PTHR15952] (1-82)
  IPR045546 Exportin-T, C-terminal domain [PF19282] (3-81)

Radius of gyration: 12.44 Å; chains: 1; bounding box: 26×24×30 Å

pLDDT: mean 86.98, std 13.74, range [48.91, 97.75]